Protein AF-A0A2N3R5U6-F1 (afdb_monomer)

Structure (mmCIF, N/CA/C/O backbone):
data_AF-A0A2N3R5U6-F1
#
_entry.id   AF-A0A2N3R5U6-F1
#
loop_
_atom_site.group_PDB
_atom_site.id
_atom_site.type_symbol
_atom_site.label_atom_id
_atom_site.label_alt_id
_atom_site.label_comp_id
_atom_site.label_asym_id
_atom_site.label_entity_id
_atom_site.label_seq_id
_atom_site.pdbx_PDB_ins_code
_atom_site.Cartn_x
_atom_site.Cartn_y
_atom_site.Cartn_z
_atom_site.occupancy
_atom_site.B_iso_or_equiv
_atom_site.auth_seq_id
_atom_site.auth_comp_id
_atom_site.auth_asym_id
_atom_site.auth_atom_id
_atom_site.pdbx_PDB_model_num
ATOM 1 N N . MET A 1 1 ? 10.487 9.638 -35.806 1.00 45.84 1 MET A N 1
ATOM 2 C CA . MET A 1 1 ? 10.764 11.090 -35.809 1.00 45.84 1 MET A CA 1
ATOM 3 C C . MET A 1 1 ? 10.437 11.601 -34.415 1.00 45.84 1 MET A C 1
ATOM 5 O O . MET A 1 1 ? 9.326 11.314 -33.985 1.00 45.84 1 MET A O 1
ATOM 9 N N . PRO A 1 2 ? 11.366 12.238 -33.681 1.00 47.47 2 PRO A N 1
ATOM 10 C CA . PRO A 1 2 ? 11.039 12.836 -32.391 1.00 47.47 2 PRO A CA 1
ATOM 11 C C . PRO A 1 2 ? 10.164 14.075 -32.609 1.00 47.47 2 PRO A C 1
ATOM 13 O O . PRO A 1 2 ? 10.369 14.837 -33.554 1.00 47.47 2 PRO A O 1
ATOM 16 N N . ILE A 1 3 ? 9.152 14.217 -31.762 1.00 50.47 3 ILE A N 1
ATOM 17 C CA . ILE A 1 3 ? 8.231 15.350 -31.749 1.00 50.47 3 ILE A CA 1
ATOM 18 C C . ILE A 1 3 ? 9.030 16.571 -31.259 1.00 50.47 3 ILE A C 1
ATOM 20 O O . ILE A 1 3 ? 9.769 16.457 -30.285 1.00 50.47 3 ILE A O 1
ATOM 24 N N . SER A 1 4 ? 8.950 17.705 -31.960 1.00 56.31 4 SER A N 1
ATOM 25 C CA . SER A 1 4 ? 9.674 18.930 -31.576 1.00 56.31 4 SER A CA 1
ATOM 26 C C . SER A 1 4 ? 9.141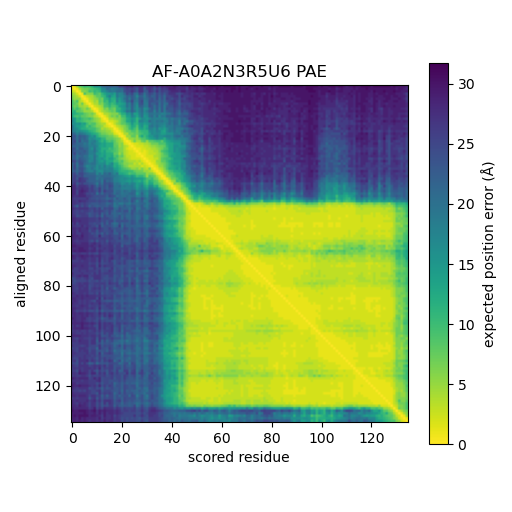 19.475 -30.242 1.00 56.31 4 SER A C 1
ATOM 28 O O . SER A 1 4 ? 7.935 19.400 -30.004 1.00 56.31 4 SER A O 1
ATOM 30 N N . GLU A 1 5 ? 9.993 20.062 -29.396 1.00 56.00 5 GLU A N 1
ATOM 31 C CA . GLU A 1 5 ? 9.620 20.611 -28.072 1.00 56.00 5 GLU A CA 1
ATOM 32 C C . GLU A 1 5 ? 8.434 21.595 -28.146 1.00 56.00 5 GLU A C 1
ATOM 34 O O . GLU A 1 5 ? 7.570 21.624 -27.271 1.00 56.00 5 GLU A O 1
ATOM 39 N N . GLU A 1 6 ? 8.310 22.328 -29.256 1.00 55.06 6 GLU A N 1
ATOM 40 C CA . GLU A 1 6 ? 7.209 23.267 -29.508 1.00 55.06 6 GLU A CA 1
ATOM 41 C C . GLU A 1 6 ? 5.837 22.582 -29.691 1.00 55.06 6 GLU A C 1
ATOM 43 O O . GLU A 1 6 ? 4.792 23.167 -29.404 1.00 55.06 6 GLU A O 1
ATOM 48 N N . GLN A 1 7 ? 5.817 21.328 -30.156 1.00 52.09 7 GLN A N 1
ATOM 49 C CA . GLN A 1 7 ? 4.598 20.517 -30.218 1.00 52.09 7 GLN A CA 1
ATOM 50 C C . GLN A 1 7 ? 4.264 19.887 -28.864 1.00 52.09 7 GLN A C 1
ATOM 52 O O . GLN A 1 7 ? 3.082 19.723 -28.574 1.00 52.09 7 GLN A O 1
ATOM 57 N N . SER A 1 8 ? 5.266 19.593 -28.028 1.00 50.88 8 SER A N 1
ATOM 58 C CA . SER A 1 8 ? 5.043 19.084 -26.668 1.00 50.88 8 SER A CA 1
ATOM 59 C C . SER A 1 8 ? 4.339 20.131 -25.802 1.00 50.88 8 SER A C 1
ATOM 61 O O . SER A 1 8 ? 3.302 19.844 -25.213 1.00 50.88 8 SER A O 1
ATOM 63 N N . ASN A 1 9 ? 4.800 21.385 -25.844 1.00 55.34 9 ASN A N 1
ATOM 64 C CA . ASN A 1 9 ? 4.211 22.490 -25.074 1.00 55.34 9 ASN A CA 1
ATOM 65 C C . ASN A 1 9 ? 2.766 22.835 -25.457 1.00 55.34 9 ASN A C 1
ATOM 67 O O . ASN A 1 9 ? 2.087 23.541 -24.721 1.00 55.34 9 ASN A O 1
ATOM 71 N N . ARG A 1 10 ? 2.273 22.361 -26.607 1.00 56.56 10 ARG A N 1
ATOM 72 C CA . ARG A 1 10 ? 0.886 22.595 -27.028 1.00 56.56 10 ARG A CA 1
ATOM 73 C C . ARG A 1 10 ? -0.112 21.644 -26.349 1.00 56.56 10 ARG A C 1
ATOM 75 O O . ARG A 1 10 ? -1.311 21.897 -26.419 1.00 56.56 10 ARG A O 1
ATOM 82 N N . TYR A 1 11 ? 0.382 20.570 -25.729 1.00 51.34 11 TYR A N 1
ATOM 83 C CA . TYR A 1 11 ? -0.413 19.551 -25.034 1.00 51.34 11 TYR A CA 1
ATOM 84 C C . TYR A 1 11 ? -0.019 19.368 -23.559 1.00 51.34 11 TYR A C 1
ATOM 86 O O . TYR A 1 11 ? -0.667 18.595 -22.857 1.00 51.34 11 TYR A O 1
ATOM 94 N N . THR A 1 12 ? 1.014 20.069 -23.084 1.00 49.00 12 THR A N 1
ATOM 95 C CA . THR A 1 12 ? 1.343 20.162 -21.659 1.00 49.00 12 THR A CA 1
ATOM 96 C C . THR A 1 12 ? 0.406 21.173 -21.004 1.00 49.00 12 THR A C 1
ATOM 98 O O . THR A 1 12 ? 0.410 22.345 -21.371 1.00 49.00 12 THR A O 1
ATOM 101 N N . PHE A 1 13 ? -0.416 20.715 -20.062 1.00 52.75 13 PHE A N 1
ATOM 102 C CA . PHE A 1 13 ? -1.262 21.581 -19.243 1.00 52.75 13 PHE A CA 1
ATOM 103 C C . PHE A 1 13 ? -0.585 21.789 -17.890 1.00 52.75 13 PHE A C 1
ATOM 105 O O . PHE A 1 13 ? -0.177 20.814 -17.258 1.00 52.75 13 PHE A O 1
ATOM 112 N N . GLU A 1 14 ? -0.475 23.040 -17.446 1.00 59.19 14 GLU A N 1
ATOM 113 C CA . GLU A 1 14 ? 0.009 23.349 -16.098 1.00 59.19 14 GLU A CA 1
ATOM 114 C C . GLU A 1 14 ? -1.067 22.984 -15.047 1.00 59.19 14 GLU A C 1
ATOM 116 O O . GLU A 1 14 ? -2.266 23.027 -15.358 1.00 59.19 14 GLU A O 1
ATOM 121 N N . PRO A 1 15 ? -0.694 22.609 -13.807 1.00 49.94 15 PRO A N 1
ATOM 122 C CA . PRO A 1 15 ? -1.635 22.113 -12.792 1.00 49.94 15 PRO A CA 1
ATOM 123 C C . PRO A 1 15 ? -2.780 23.080 -12.447 1.00 49.94 15 PRO A C 1
ATOM 125 O O . PRO A 1 15 ? -3.858 22.655 -12.041 1.00 49.94 15 PRO A O 1
ATOM 128 N N . ASP A 1 16 ? -2.563 24.380 -12.624 1.00 58.69 16 ASP A N 1
ATOM 129 C CA . ASP A 1 16 ? -3.517 25.469 -12.404 1.00 58.69 16 ASP A CA 1
ATOM 130 C C . ASP A 1 16 ? -4.416 25.762 -13.623 1.00 58.69 16 ASP A C 1
ATOM 132 O O . ASP A 1 16 ? -5.396 26.500 -13.508 1.00 58.69 16 ASP A O 1
ATOM 136 N N . GLN A 1 17 ? -4.125 25.162 -14.783 1.00 52.34 17 GLN A N 1
ATOM 137 C CA . GLN A 1 17 ? -4.930 25.272 -16.006 1.00 52.34 17 GLN A CA 1
ATOM 138 C C . GLN A 1 17 ? -5.997 24.183 -16.136 1.00 52.34 17 GLN A C 1
ATOM 140 O O . GLN A 1 17 ? -6.901 24.297 -16.970 1.00 52.34 17 GLN A O 1
ATOM 145 N N . LEU A 1 18 ? -5.918 23.134 -15.319 1.00 55.22 18 LEU A N 1
ATOM 146 C CA . LEU A 1 18 ? -6.916 22.077 -15.266 1.00 55.22 18 LEU A CA 1
ATOM 147 C C . LEU A 1 18 ? -7.992 22.460 -14.25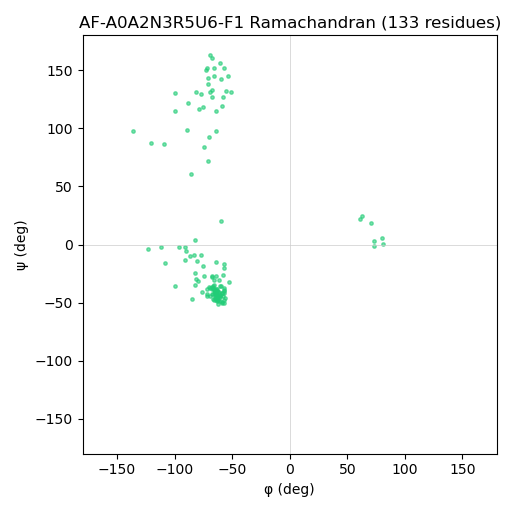1 1.00 55.22 18 LEU A C 1
ATOM 149 O O . LEU A 1 18 ? -7.836 22.266 -13.048 1.00 55.22 18 LEU A O 1
ATOM 153 N N . THR A 1 19 ? -9.114 23.002 -14.725 1.00 55.97 19 THR A N 1
ATOM 154 C CA . THR A 1 19 ? -10.295 23.130 -13.872 1.00 55.97 19 THR A CA 1
ATOM 155 C C . THR A 1 19 ? -10.941 21.750 -13.720 1.00 55.97 19 THR A C 1
ATOM 157 O O . THR A 1 19 ? -11.360 21.156 -14.719 1.00 55.97 19 THR A O 1
ATOM 160 N N . PRO A 1 20 ? -11.039 21.194 -12.498 1.00 52.22 20 PRO A N 1
ATOM 161 C CA . PRO A 1 20 ? -11.743 19.939 -12.300 1.00 52.22 20 PRO A CA 1
ATOM 162 C C . PRO A 1 20 ? -13.215 20.158 -12.646 1.00 52.22 20 PRO A C 1
ATOM 164 O O . PRO A 1 20 ? -13.915 20.931 -11.984 1.00 52.22 20 PRO A O 1
ATOM 167 N N . VAL A 1 21 ? -13.692 19.492 -13.699 1.00 51.91 21 VAL A N 1
ATOM 168 C CA . VAL A 1 21 ? -15.107 19.531 -14.075 1.00 51.91 21 VAL A CA 1
ATOM 169 C C . VAL A 1 21 ? -15.887 18.763 -13.012 1.00 51.91 21 VAL A C 1
ATOM 171 O O . VAL A 1 21 ? -16.040 17.549 -13.067 1.00 51.91 21 VAL A O 1
ATOM 174 N N . THR A 1 22 ? -16.359 19.494 -12.009 1.00 56.72 22 THR A N 1
ATOM 175 C CA . THR A 1 22 ? -17.114 18.976 -10.859 1.00 56.72 22 THR A CA 1
ATOM 176 C C . THR A 1 22 ? -18.622 18.958 -11.116 1.00 56.72 22 THR A C 1
ATOM 178 O O . THR A 1 22 ? -19.382 18.454 -10.293 1.00 56.72 22 THR A O 1
ATOM 181 N N . ASN A 1 23 ? -19.076 19.492 -12.258 1.00 58.47 23 ASN A N 1
ATOM 182 C CA . ASN A 1 23 ? -20.487 19.546 -12.621 1.00 58.47 23 ASN A CA 1
ATOM 183 C C . ASN A 1 23 ? -20.873 18.411 -13.599 1.00 58.47 23 ASN A C 1
ATOM 185 O O . ASN A 1 23 ? -20.437 18.418 -14.757 1.00 58.47 23 ASN A O 1
ATOM 189 N N . PRO A 1 24 ? -21.746 17.470 -13.194 1.00 58.81 24 PRO A N 1
ATOM 190 C CA . PRO A 1 24 ? -22.146 16.333 -14.025 1.00 58.81 24 PRO A CA 1
ATOM 191 C C . PRO A 1 24 ? -22.904 16.727 -15.307 1.00 58.81 24 PRO A C 1
ATOM 193 O O . PRO A 1 24 ? -22.833 16.014 -16.310 1.00 58.81 24 PRO A O 1
ATOM 196 N N . GLU A 1 25 ? -23.599 17.869 -15.334 1.00 62.81 25 GLU A N 1
ATOM 197 C CA . GLU A 1 25 ? -24.290 18.338 -16.547 1.00 62.81 25 GLU A CA 1
ATOM 198 C C . GLU A 1 25 ? -23.32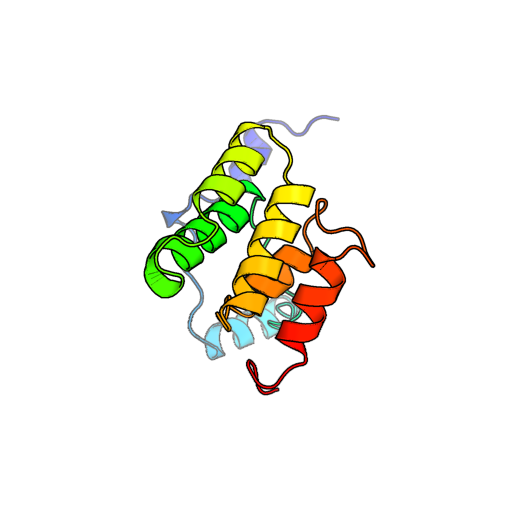9 18.888 -17.608 1.00 62.81 25 GLU A C 1
ATOM 200 O O . GLU A 1 25 ? -23.619 18.868 -18.809 1.00 62.81 25 GLU A O 1
ATOM 205 N N . GLU A 1 26 ? -22.178 19.399 -17.178 1.00 62.72 26 GLU A N 1
ATOM 206 C CA . GLU A 1 26 ? -21.144 19.917 -18.069 1.00 62.72 26 GLU A CA 1
ATOM 207 C C . GLU A 1 26 ? -20.375 18.768 -18.728 1.00 62.72 26 GLU A C 1
ATOM 209 O O . GLU A 1 26 ? -20.196 18.768 -19.948 1.00 62.72 26 GLU A O 1
ATOM 214 N N . LEU A 1 27 ? -20.075 17.712 -17.962 1.00 59.78 27 LEU A N 1
ATOM 215 C CA . LEU A 1 27 ? -19.539 16.452 -18.489 1.00 59.78 27 LEU A CA 1
ATOM 216 C C . LEU A 1 27 ? -20.461 15.833 -19.544 1.00 59.78 27 LEU A C 1
ATOM 218 O O . LEU A 1 27 ? -19.994 15.390 -20.594 1.00 59.78 27 LEU A O 1
ATOM 222 N N . LYS A 1 28 ? -21.779 15.852 -19.308 1.00 61.25 28 LYS A N 1
ATOM 223 C CA . LYS A 1 28 ? -22.760 15.318 -20.262 1.00 61.25 28 LYS A CA 1
ATOM 224 C C . LYS A 1 28 ? -22.787 16.106 -21.577 1.00 61.25 28 LYS A C 1
ATOM 226 O O . LYS A 1 28 ? -22.835 15.504 -22.646 1.00 61.25 28 LYS A O 1
ATOM 231 N N . ARG A 1 29 ? -22.683 17.438 -21.518 1.00 64.12 29 ARG A N 1
ATOM 232 C CA . ARG A 1 29 ? -22.598 18.290 -22.720 1.00 64.12 29 ARG A CA 1
ATOM 233 C C . ARG A 1 29 ? -21.297 18.095 -23.493 1.00 64.12 29 ARG A C 1
ATOM 235 O O . ARG A 1 29 ? -21.314 18.098 -24.722 1.00 64.12 29 ARG A O 1
ATOM 242 N N . ILE A 1 30 ? -20.175 17.910 -22.798 1.00 63.44 30 ILE A N 1
ATOM 243 C CA . ILE A 1 30 ? -18.890 17.597 -23.438 1.00 63.44 30 ILE A CA 1
ATOM 244 C C . ILE A 1 30 ? -18.974 16.230 -24.129 1.00 63.44 30 ILE A C 1
ATOM 246 O O . ILE A 1 30 ? -18.581 16.124 -25.288 1.00 63.44 30 ILE A O 1
ATOM 250 N N . HIS A 1 31 ? -19.569 15.230 -23.472 1.00 58.62 31 HIS A N 1
ATOM 251 C CA . HIS A 1 31 ? -19.809 13.898 -24.032 1.00 58.62 31 HIS A CA 1
ATOM 252 C C . HIS A 1 31 ? -20.644 13.933 -25.321 1.00 58.62 31 HIS A C 1
ATOM 254 O O . HIS A 1 31 ? -20.254 13.333 -26.321 1.00 58.62 31 HIS A O 1
ATOM 260 N N . GLU A 1 32 ? -21.758 14.670 -25.328 1.00 59.91 32 GLU A N 1
ATOM 261 C CA . GLU A 1 32 ? -22.598 14.840 -26.523 1.00 59.91 32 GLU A CA 1
ATOM 262 C C . GLU A 1 32 ? -21.844 15.525 -27.673 1.00 59.91 32 GLU A C 1
ATOM 264 O O . GLU A 1 32 ? -22.100 15.245 -28.843 1.00 59.91 32 GLU A O 1
ATOM 269 N N . LYS A 1 33 ? -20.887 16.403 -27.349 1.00 67.69 33 LYS A N 1
ATOM 270 C CA . LYS A 1 33 ? -20.115 17.170 -28.330 1.00 67.69 33 LYS A CA 1
ATOM 271 C C . LYS A 1 33 ? -18.933 16.398 -28.921 1.00 67.69 33 LYS A C 1
ATOM 273 O O . LYS A 1 33 ? -18.601 16.619 -30.083 1.00 67.69 33 LYS A O 1
ATOM 278 N N . THR A 1 34 ? -18.268 15.544 -28.144 1.00 63.53 34 THR A N 1
ATOM 279 C CA . THR A 1 34 ? -17.033 14.854 -28.564 1.00 63.53 34 THR A CA 1
ATOM 280 C C . THR A 1 34 ? -17.221 13.360 -28.823 1.00 63.53 34 THR A C 1
ATOM 282 O O . THR A 1 34 ? -16.360 12.749 -29.450 1.00 63.53 34 THR A O 1
ATOM 285 N N . GLY A 1 35 ? -18.323 12.758 -28.362 1.00 52.50 35 GLY A N 1
ATOM 286 C CA . GLY A 1 35 ? -18.600 11.322 -28.482 1.00 52.50 35 GLY A CA 1
ATOM 287 C C . GLY A 1 35 ? -17.758 10.435 -27.557 1.00 52.50 35 GLY A C 1
ATOM 288 O O . GLY A 1 35 ? -17.945 9.219 -27.532 1.00 52.50 35 GLY A O 1
ATOM 289 N N . VAL A 1 36 ? -16.852 11.020 -26.771 1.00 53.31 36 VAL A N 1
ATOM 290 C CA . VAL A 1 36 ? -15.994 10.303 -25.824 1.00 53.31 36 VAL A CA 1
ATOM 291 C C . VAL A 1 36 ? -16.738 10.190 -24.498 1.00 53.31 36 VAL A C 1
ATOM 293 O O . VAL A 1 36 ? -17.177 11.191 -23.930 1.00 53.31 36 VAL A O 1
ATOM 296 N N . ARG A 1 37 ? -16.953 8.965 -24.016 1.00 50.22 37 ARG A N 1
ATOM 297 C CA . ARG A 1 37 ? -17.500 8.732 -22.675 1.00 50.22 37 ARG A CA 1
ATOM 298 C C . ARG A 1 37 ? -16.340 8.841 -21.671 1.00 50.22 37 ARG A C 1
ATOM 300 O O . ARG A 1 37 ? -15.317 8.206 -21.925 1.00 50.22 37 ARG A O 1
ATOM 307 N N . PRO A 1 38 ? -16.460 9.605 -20.567 1.00 49.22 38 PRO A N 1
ATOM 308 C CA . PRO A 1 38 ? -15.516 9.459 -19.467 1.00 49.22 38 PRO A CA 1
ATOM 309 C C . PRO A 1 38 ? -15.522 7.990 -19.036 1.00 49.22 38 PRO A C 1
ATOM 311 O O . PRO A 1 38 ? -16.595 7.387 -18.931 1.00 49.22 38 PRO A O 1
ATOM 314 N N . LEU A 1 39 ? -14.336 7.395 -18.876 1.00 48.31 39 LEU A N 1
ATOM 315 C CA . LEU A 1 39 ? -14.218 6.056 -18.306 1.00 48.31 39 LEU A CA 1
ATOM 316 C C . LEU A 1 39 ? -15.011 6.056 -16.993 1.00 48.31 39 LEU A C 1
ATOM 318 O O . LEU A 1 39 ? -14.879 7.023 -16.231 1.00 48.31 39 LEU A O 1
ATOM 322 N N . PRO A 1 40 ? -15.881 5.057 -16.764 1.00 49.31 40 PRO A N 1
ATOM 323 C CA . PRO A 1 40 ? -16.637 5.002 -15.521 1.00 49.31 40 PRO A CA 1
ATOM 324 C C . PRO A 1 40 ? -15.631 4.983 -14.351 1.00 49.31 40 PRO A C 1
ATOM 326 O O . PRO A 1 40 ? -14.473 4.617 -14.553 1.00 49.31 40 PRO A O 1
ATOM 329 N N . ASP A 1 41 ? -15.998 5.482 -13.169 1.00 50.97 41 ASP A N 1
ATOM 330 C CA . ASP A 1 41 ? -15.043 5.723 -12.063 1.00 50.97 41 ASP A CA 1
ATOM 331 C C . ASP A 1 41 ? -14.256 4.460 -11.637 1.00 50.97 41 ASP A C 1
ATOM 333 O O . ASP A 1 41 ? -13.222 4.536 -10.979 1.00 50.97 41 ASP A O 1
ATOM 337 N N . ASP A 1 42 ? -14.732 3.277 -12.022 1.00 47.47 42 ASP A N 1
ATOM 338 C CA . ASP A 1 42 ? -14.081 1.970 -11.919 1.00 47.47 42 ASP A CA 1
ATOM 339 C C . ASP A 1 42 ? -12.965 1.702 -12.939 1.00 47.47 42 ASP A C 1
ATOM 341 O O . ASP A 1 42 ? -12.128 0.839 -12.692 1.00 47.47 42 ASP A O 1
ATOM 345 N N . ALA A 1 43 ? -12.913 2.447 -14.040 1.00 42.72 43 ALA A N 1
ATOM 346 C CA . ALA A 1 43 ? -11.926 2.317 -15.108 1.00 42.72 43 ALA A CA 1
ATOM 347 C C . ALA A 1 43 ? -10.957 3.511 -15.211 1.00 42.72 43 ALA A C 1
ATOM 349 O O . ALA A 1 43 ? -10.032 3.477 -16.024 1.00 42.72 43 ALA A O 1
ATOM 350 N N . GLN A 1 44 ? -11.117 4.553 -14.386 1.00 50.38 44 GLN A N 1
ATOM 351 C CA . GLN A 1 44 ? -10.036 5.511 -14.143 1.00 50.38 44 GLN A CA 1
ATOM 352 C C . GLN A 1 44 ? -9.002 4.849 -13.227 1.00 50.38 44 GLN A C 1
ATOM 354 O O . GLN A 1 44 ? -9.023 5.013 -12.010 1.00 50.38 44 GLN A O 1
ATOM 359 N N . ALA A 1 45 ? -8.097 4.071 -13.821 1.00 48.12 45 ALA A N 1
ATOM 360 C CA . ALA A 1 45 ? -6.831 3.755 -13.179 1.00 48.12 45 ALA A CA 1
ATOM 361 C C . ALA A 1 45 ? -6.072 5.079 -13.047 1.00 48.12 45 ALA A C 1
ATOM 363 O O . ALA A 1 45 ? -5.502 5.588 -14.014 1.00 48.12 45 ALA A O 1
ATOM 364 N N . TRP A 1 46 ? -6.149 5.698 -11.871 1.00 53.75 46 TRP A N 1
ATOM 365 C CA . TRP A 1 46 ? -5.267 6.805 -11.545 1.00 53.75 46 TRP A CA 1
ATOM 366 C C . TRP A 1 46 ? -3.843 6.258 -11.647 1.00 53.75 46 TRP A C 1
ATOM 368 O O . TRP A 1 46 ? -3.502 5.300 -10.956 1.00 53.75 46 TRP A O 1
ATOM 378 N N . ASN A 1 47 ? -3.032 6.824 -12.545 1.00 59.81 47 ASN A N 1
ATOM 379 C CA . ASN A 1 47 ? -1.597 6.549 -12.602 1.00 59.81 47 ASN A CA 1
ATOM 380 C C . ASN A 1 47 ? -0.947 7.204 -11.375 1.00 59.81 47 ASN A C 1
ATOM 382 O O . ASN A 1 47 ? -0.323 8.256 -11.489 1.00 59.81 47 ASN A O 1
ATOM 386 N N . ILE A 1 48 ? -1.183 6.632 -10.195 1.00 75.50 48 ILE A N 1
ATOM 387 C CA . ILE A 1 48 ? -0.524 7.029 -8.954 1.00 75.50 48 ILE A CA 1
ATOM 388 C C . ILE A 1 48 ? 0.879 6.424 -8.994 1.00 75.50 48 ILE A C 1
ATOM 390 O O . ILE A 1 48 ? 1.034 5.237 -9.294 1.00 75.50 48 ILE A O 1
ATOM 394 N N . ALA A 1 49 ? 1.904 7.241 -8.746 1.00 87.19 49 ALA A N 1
ATOM 395 C CA . ALA A 1 49 ? 3.265 6.737 -8.656 1.00 87.19 49 ALA A CA 1
ATOM 396 C C . ALA A 1 49 ? 3.403 5.809 -7.440 1.00 87.19 49 ALA A C 1
ATOM 398 O O . ALA A 1 49 ? 2.699 5.956 -6.441 1.00 87.19 49 ALA A O 1
ATOM 399 N N . ILE A 1 50 ? 4.324 4.848 -7.510 1.00 89.31 50 ILE A N 1
ATOM 400 C CA . ILE A 1 50 ? 4.538 3.897 -6.413 1.00 89.31 50 ILE A CA 1
ATOM 401 C C . ILE A 1 50 ? 4.955 4.589 -5.114 1.00 89.31 50 ILE A C 1
ATOM 403 O O . ILE A 1 50 ? 4.497 4.195 -4.045 1.00 89.31 50 ILE A O 1
ATOM 407 N N . ASP A 1 51 ? 5.741 5.659 -5.218 1.00 89.00 51 ASP A N 1
ATOM 408 C CA . ASP A 1 51 ? 6.165 6.452 -4.066 1.00 89.00 51 ASP A CA 1
ATOM 409 C C . ASP A 1 51 ? 4.959 7.108 -3.374 1.00 89.00 51 ASP A C 1
ATOM 411 O O . ASP A 1 51 ? 4.827 7.019 -2.156 1.00 89.00 51 ASP A O 1
ATOM 415 N N . ASP A 1 52 ? 4.020 7.669 -4.146 1.00 90.31 52 ASP A N 1
ATOM 416 C CA . ASP A 1 52 ? 2.795 8.279 -3.612 1.00 90.31 52 ASP A CA 1
ATOM 417 C C . ASP A 1 52 ? 1.868 7.231 -2.966 1.00 90.31 52 ASP A C 1
ATOM 419 O O . ASP A 1 52 ? 1.239 7.494 -1.936 1.00 90.31 52 ASP A O 1
ATOM 423 N N . LEU A 1 53 ? 1.783 6.026 -3.550 1.00 90.69 53 LEU A N 1
ATOM 424 C CA . LEU A 1 53 ? 1.025 4.908 -2.975 1.00 90.69 53 LEU A CA 1
ATOM 425 C C . LEU A 1 53 ? 1.601 4.499 -1.619 1.00 90.69 53 LEU A C 1
ATOM 427 O O . LEU A 1 53 ? 0.867 4.398 -0.635 1.00 90.69 53 LEU A O 1
ATOM 431 N N . LEU A 1 54 ? 2.912 4.274 -1.554 1.00 92.44 54 LEU A N 1
ATOM 432 C CA . LEU A 1 54 ? 3.580 3.858 -0.324 1.00 92.44 54 LEU A CA 1
ATOM 433 C C . LEU A 1 54 ? 3.552 4.968 0.732 1.00 92.44 54 LEU A C 1
ATOM 435 O O . LEU A 1 54 ? 3.323 4.675 1.904 1.00 92.44 54 LEU A O 1
ATOM 439 N N . GLU A 1 55 ? 3.674 6.239 0.337 1.00 92.75 55 GLU A N 1
ATOM 440 C CA . GLU A 1 55 ? 3.518 7.376 1.248 1.00 92.75 55 GLU A CA 1
ATOM 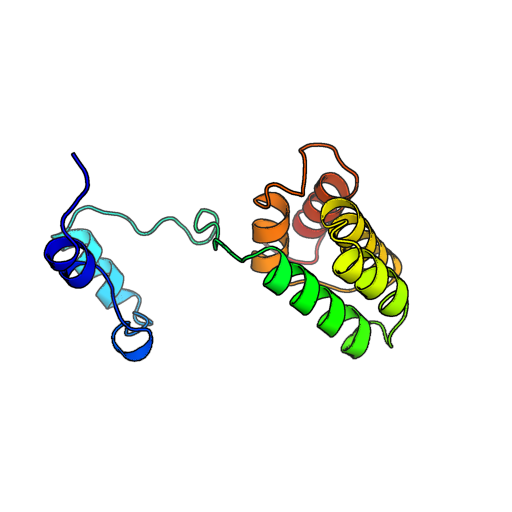441 C C . GLU A 1 55 ? 2.103 7.435 1.842 1.00 92.75 55 GLU A C 1
ATOM 443 O O . GLU A 1 55 ? 1.938 7.695 3.039 1.00 92.75 55 GLU A O 1
ATOM 448 N N . T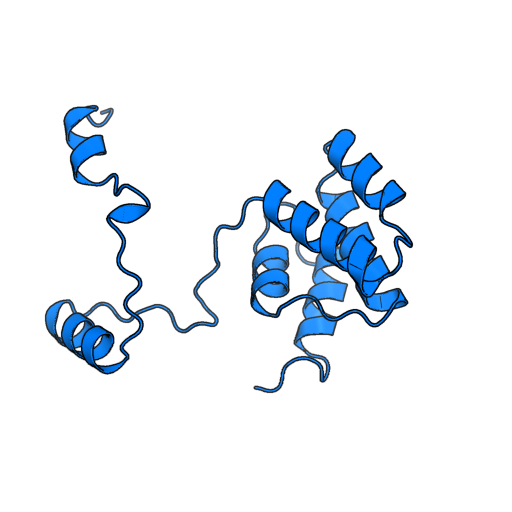YR A 1 56 ? 1.068 7.165 1.039 1.00 93.81 56 TYR A N 1
ATOM 449 C CA . TYR A 1 56 ? -0.302 7.072 1.541 1.00 93.81 56 TYR A CA 1
ATOM 450 C C . TYR A 1 56 ? -0.429 5.982 2.610 1.00 93.81 56 TYR A C 1
ATOM 452 O O . TYR A 1 56 ? -0.935 6.249 3.704 1.00 93.81 56 TYR A O 1
ATOM 460 N N . TYR A 1 57 ? 0.057 4.771 2.326 1.00 93.62 57 TYR A N 1
ATOM 461 C CA . TYR A 1 57 ? -0.000 3.668 3.285 1.00 93.62 57 TYR A CA 1
ATOM 462 C C . TYR A 1 57 ? 0.807 3.965 4.547 1.00 93.62 57 TYR A C 1
ATOM 464 O O . TYR A 1 57 ? 0.332 3.702 5.649 1.00 93.62 57 TYR A O 1
ATOM 472 N N . LEU A 1 58 ? 1.978 4.585 4.415 1.00 92.69 58 LEU A N 1
ATOM 473 C CA . LEU A 1 58 ? 2.795 4.990 5.552 1.00 92.69 58 LEU A CA 1
ATOM 474 C C . LEU A 1 58 ? 2.055 5.990 6.447 1.00 92.69 58 LEU A C 1
ATOM 476 O O . LEU A 1 58 ? 2.030 5.829 7.670 1.00 92.69 58 LEU A O 1
ATOM 480 N N . LYS A 1 59 ? 1.397 6.995 5.857 1.00 92.25 59 LYS A N 1
ATOM 481 C CA . LYS A 1 59 ? 0.558 7.946 6.603 1.00 92.25 59 LYS A CA 1
ATOM 482 C C . LYS A 1 59 ? -0.604 7.240 7.290 1.00 92.25 59 LYS A C 1
ATOM 484 O O . LYS A 1 59 ? -0.853 7.513 8.462 1.00 92.25 59 LYS A O 1
ATOM 489 N N . LEU A 1 60 ? -1.277 6.323 6.599 1.00 92.00 60 LEU A N 1
ATOM 490 C CA . LEU A 1 60 ? -2.382 5.548 7.160 1.00 92.00 60 LEU A CA 1
ATOM 491 C C . LEU A 1 60 ? -1.923 4.719 8.371 1.00 92.00 60 LEU A C 1
ATOM 493 O O . LEU A 1 60 ? -2.530 4.794 9.438 1.00 92.00 60 LEU A O 1
ATOM 497 N N . LEU A 1 61 ? -0.810 3.996 8.246 1.00 90.50 61 LEU A N 1
ATOM 498 C CA . LEU A 1 61 ? -0.231 3.207 9.336 1.00 90.50 61 LEU A CA 1
ATOM 499 C C . LEU A 1 61 ? 0.235 4.082 10.502 1.00 90.50 61 LEU A C 1
ATOM 501 O O . LEU A 1 61 ? 0.043 3.723 11.659 1.00 90.50 61 LEU A O 1
ATOM 505 N N . THR A 1 62 ? 0.802 5.255 10.224 1.00 89.56 62 THR A N 1
ATOM 506 C CA . THR A 1 62 ? 1.285 6.165 11.271 1.00 89.56 62 THR A CA 1
ATOM 507 C C . THR A 1 62 ? 0.133 6.820 12.033 1.00 89.56 62 THR A C 1
ATOM 509 O O . THR A 1 62 ? 0.167 6.907 13.260 1.00 89.56 62 THR A O 1
ATOM 512 N N . VAL A 1 63 ? -0.891 7.292 11.317 1.00 89.38 63 VAL A N 1
ATOM 513 C CA . VAL A 1 63 ? -1.991 8.075 11.896 1.00 89.38 63 VAL A CA 1
ATOM 514 C C . VAL A 1 63 ? -3.077 7.176 12.479 1.00 89.38 63 VAL A C 1
ATOM 516 O O . VAL A 1 63 ? -3.520 7.412 13.601 1.00 89.38 63 VAL A O 1
ATOM 519 N N . GLU A 1 64 ? -3.503 6.151 11.741 1.00 87.25 64 GLU A N 1
ATOM 520 C CA . GLU A 1 64 ? -4.610 5.270 12.135 1.00 87.25 64 GLU A CA 1
ATOM 521 C C . GLU A 1 64 ? -4.117 3.947 12.735 1.00 87.25 64 GLU A C 1
ATOM 523 O O . GLU A 1 64 ? -4.709 3.453 13.693 1.00 87.25 64 GLU A O 1
ATOM 528 N N . GLY A 1 65 ? -3.003 3.404 12.232 1.00 81.75 65 GLY A N 1
ATOM 529 C CA . GLY A 1 65 ? -2.359 2.187 12.756 1.00 81.75 65 GLY A CA 1
ATOM 530 C C . GLY A 1 65 ? -1.441 2.410 13.968 1.00 81.75 65 GLY A C 1
ATOM 531 O O . GLY A 1 65 ? -0.767 1.491 14.429 1.00 81.75 65 GLY A O 1
ATOM 532 N N . GLY A 1 66 ? -1.357 3.639 14.486 1.00 84.56 66 GLY A N 1
ATOM 533 C CA . GLY A 1 66 ? -0.514 3.966 15.641 1.00 84.56 66 GLY A CA 1
ATOM 534 C C . GLY A 1 66 ? 0.987 3.726 15.428 1.00 84.56 66 GLY A C 1
ATOM 535 O O . GLY A 1 66 ? 1.709 3.540 16.406 1.00 84.56 66 GLY A O 1
ATOM 536 N N . GLY A 1 67 ? 1.450 3.699 14.174 1.00 82.75 67 GLY A N 1
ATOM 537 C CA . GLY A 1 67 ? 2.850 3.472 13.804 1.00 82.75 67 GLY A CA 1
ATOM 538 C C . GLY A 1 67 ? 3.284 2.006 13.808 1.00 82.75 67 GLY A C 1
ATOM 539 O O . GLY A 1 67 ? 4.456 1.710 13.603 1.00 82.75 67 GLY A O 1
ATOM 540 N N . LYS A 1 68 ? 2.374 1.050 14.026 1.00 83.12 68 LYS A N 1
ATOM 541 C CA . LYS A 1 68 ? 2.724 -0.367 13.884 1.00 83.12 68 LYS A CA 1
ATOM 542 C C . LYS A 1 68 ? 3.015 -0.651 12.404 1.00 83.12 68 LYS A C 1
ATOM 544 O O . LYS A 1 68 ? 2.163 -0.360 11.563 1.00 83.12 68 LYS A O 1
ATOM 549 N N . TRP A 1 69 ? 4.176 -1.240 12.111 1.00 89.06 69 TRP A N 1
ATOM 550 C CA . TRP A 1 69 ? 4.664 -1.556 10.758 1.00 89.06 69 TRP A CA 1
ATOM 551 C C . TRP A 1 69 ? 5.143 -0.363 9.911 1.00 89.06 69 TRP A C 1
ATOM 553 O O . TRP A 1 69 ? 5.489 -0.554 8.745 1.00 89.06 69 TRP A O 1
ATOM 563 N N . SER A 1 70 ? 5.157 0.866 10.448 1.00 88.62 70 SER A N 1
ATOM 564 C CA . SER A 1 70 ? 5.613 2.035 9.679 1.00 88.62 70 SER A CA 1
ATOM 565 C C . SER A 1 70 ? 7.113 2.006 9.408 1.00 88.62 70 SER A C 1
ATOM 567 O O . SER A 1 70 ? 7.530 2.396 8.322 1.00 88.62 70 SER A O 1
ATOM 569 N N . ASP A 1 71 ? 7.905 1.532 10.373 1.00 91.50 71 ASP A N 1
ATOM 570 C CA . ASP A 1 71 ? 9.363 1.454 10.247 1.00 91.50 71 ASP A CA 1
ATOM 571 C C . ASP A 1 71 ? 9.746 0.383 9.218 1.00 91.50 71 ASP A C 1
ATOM 573 O O . ASP A 1 71 ? 10.531 0.646 8.315 1.00 91.50 71 ASP A O 1
ATOM 577 N N . GLU A 1 72 ? 9.104 -0.787 9.271 1.00 93.06 72 GLU A N 1
ATOM 578 C CA . GLU A 1 72 ? 9.309 -1.865 8.302 1.00 93.06 72 GLU A CA 1
ATOM 579 C C . GLU A 1 72 ? 8.896 -1.460 6.879 1.00 93.06 72 GLU A C 1
ATOM 581 O O . GLU A 1 72 ? 9.560 -1.827 5.908 1.00 93.06 72 GLU A O 1
ATOM 586 N N . LEU A 1 73 ? 7.808 -0.693 6.740 1.00 91.56 73 LEU A N 1
ATOM 587 C CA . LEU A 1 73 ? 7.403 -0.144 5.447 1.00 91.56 73 LEU A CA 1
ATOM 588 C C . LEU A 1 73 ? 8.422 0.881 4.934 1.00 91.56 73 LEU A C 1
ATOM 590 O O . LEU A 1 73 ? 8.758 0.863 3.751 1.00 91.56 73 LEU A O 1
ATOM 594 N N . LEU A 1 74 ? 8.917 1.761 5.807 1.00 91.56 74 LEU A N 1
ATOM 595 C CA . LEU A 1 74 ? 9.906 2.774 5.447 1.00 91.56 74 LEU A CA 1
ATOM 596 C C . LEU A 1 74 ? 11.234 2.138 5.017 1.00 91.56 74 LEU A C 1
ATOM 598 O O . LEU A 1 74 ? 11.778 2.529 3.987 1.00 91.56 74 LEU A O 1
ATOM 602 N N . ASP A 1 75 ? 11.699 1.113 5.733 1.00 93.25 75 ASP A N 1
ATOM 603 C CA . ASP A 1 75 ? 12.905 0.357 5.383 1.00 93.25 75 ASP A CA 1
ATOM 604 C C . ASP A 1 75 ? 12.792 -0.271 3.982 1.00 93.25 75 ASP A C 1
ATOM 606 O O . ASP A 1 75 ? 13.735 -0.209 3.188 1.00 93.25 75 ASP A O 1
ATOM 610 N N . ALA A 1 76 ? 11.627 -0.836 3.638 1.00 91.44 76 ALA A N 1
ATOM 611 C CA . ALA A 1 76 ? 11.381 -1.392 2.306 1.00 91.44 76 ALA A CA 1
ATOM 612 C C . ALA A 1 76 ? 11.382 -0.307 1.212 1.00 91.44 76 ALA A C 1
ATOM 614 O O . ALA A 1 76 ? 11.927 -0.526 0.126 1.00 91.44 76 ALA A O 1
ATOM 615 N N . CYS A 1 77 ? 10.811 0.870 1.493 1.00 88.75 77 CYS A N 1
ATOM 616 C CA . CYS A 1 77 ? 10.850 2.020 0.586 1.00 88.75 77 CYS A CA 1
ATOM 617 C C . CYS A 1 77 ? 12.286 2.506 0.346 1.00 88.75 77 CYS A C 1
ATOM 619 O O . CYS A 1 77 ? 12.687 2.676 -0.806 1.00 88.75 77 CYS A O 1
ATOM 621 N N . ASP A 1 78 ? 13.075 2.671 1.410 1.00 90.69 78 ASP A N 1
ATOM 622 C CA . ASP A 1 78 ? 14.466 3.137 1.338 1.00 90.69 78 ASP A CA 1
ATOM 623 C C . ASP A 1 78 ? 15.381 2.128 0.622 1.00 90.69 78 ASP A C 1
ATOM 625 O O . ASP A 1 78 ? 16.334 2.515 -0.063 1.00 90.69 78 ASP A O 1
ATOM 629 N N . ALA A 1 79 ? 15.074 0.831 0.723 1.00 91.12 79 ALA A N 1
ATOM 630 C CA . ALA A 1 79 ? 15.752 -0.232 -0.017 1.00 91.12 79 ALA A CA 1
ATOM 631 C C . ALA A 1 79 ? 15.317 -0.336 -1.496 1.00 91.12 79 ALA A C 1
ATOM 633 O O . ALA A 1 79 ? 15.941 -1.069 -2.268 1.00 91.12 79 ALA A O 1
ATOM 634 N N . GLY A 1 80 ? 14.266 0.383 -1.912 1.00 89.50 80 GLY A N 1
ATOM 635 C CA . GLY A 1 80 ? 13.672 0.274 -3.248 1.00 89.50 80 GLY A CA 1
ATOM 636 C C . GLY A 1 80 ? 12.921 -1.044 -3.481 1.00 89.50 80 GLY A C 1
ATOM 637 O O . GLY A 1 80 ? 12.669 -1.430 -4.625 1.00 89.50 80 GLY A O 1
ATOM 638 N N . GLU A 1 81 ? 12.561 -1.755 -2.412 1.00 92.75 81 GLU A N 1
ATOM 639 C CA . GLU A 1 81 ? 11.848 -3.032 -2.452 1.00 92.75 81 GLU A CA 1
ATOM 640 C C . GLU A 1 81 ? 10.331 -2.807 -2.523 1.00 92.75 81 GLU A C 1
ATOM 642 O O . GLU A 1 81 ? 9.562 -3.231 -1.663 1.00 92.75 81 GLU A O 1
ATOM 647 N N . TYR A 1 82 ? 9.870 -2.132 -3.576 1.00 91.75 82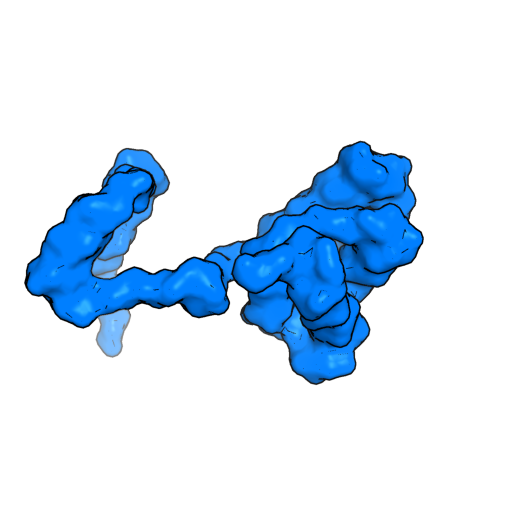 TYR A N 1
ATOM 648 C CA . TYR A 1 82 ? 8.488 -1.653 -3.674 1.00 91.75 82 TYR A CA 1
ATOM 649 C C . TYR A 1 82 ? 7.419 -2.755 -3.615 1.00 91.75 82 TYR A C 1
ATOM 651 O O . TYR A 1 82 ? 6.364 -2.555 -3.017 1.00 91.75 82 TYR A O 1
ATOM 659 N N . THR A 1 83 ? 7.683 -3.935 -4.186 1.00 93.06 83 THR A N 1
ATOM 660 C CA . THR A 1 83 ? 6.773 -5.087 -4.072 1.00 93.06 83 THR A CA 1
ATOM 661 C C . THR A 1 83 ? 6.652 -5.555 -2.622 1.00 93.06 83 THR A C 1
ATOM 663 O O . THR A 1 83 ? 5.544 -5.799 -2.151 1.00 93.06 83 THR A O 1
ATOM 666 N N . ALA A 1 84 ? 7.769 -5.626 -1.889 1.00 92.69 84 ALA A N 1
ATOM 667 C CA . ALA A 1 84 ? 7.749 -5.952 -0.466 1.00 92.69 84 ALA A CA 1
ATOM 668 C C . ALA A 1 84 ? 7.027 -4.859 0.334 1.00 92.69 84 ALA A C 1
ATOM 670 O O . ALA A 1 84 ? 6.194 -5.178 1.177 1.00 92.69 84 ALA A O 1
ATOM 671 N N . GLY A 1 85 ? 7.261 -3.585 0.006 1.00 95.00 85 GLY A N 1
ATOM 672 C CA . GLY A 1 85 ? 6.556 -2.448 0.597 1.00 95.00 85 GLY A CA 1
ATOM 673 C C . GLY A 1 85 ? 5.035 -2.547 0.444 1.00 95.00 85 GLY A C 1
ATOM 674 O O . GLY A 1 85 ? 4.311 -2.391 1.424 1.00 95.00 85 GLY A O 1
ATOM 675 N N . LEU A 1 86 ? 4.528 -2.891 -0.746 1.00 95.44 86 LEU A N 1
ATOM 676 C CA . LEU A 1 86 ? 3.088 -3.091 -0.960 1.00 95.44 86 LEU A CA 1
ATOM 677 C C . LEU A 1 86 ? 2.529 -4.266 -0.146 1.00 95.44 86 LEU A C 1
ATOM 679 O O . LEU A 1 86 ? 1.440 -4.151 0.419 1.00 95.44 86 LEU A O 1
ATOM 683 N N . ILE A 1 87 ? 3.269 -5.376 -0.057 1.00 95.25 87 ILE A N 1
ATOM 684 C CA . ILE A 1 87 ? 2.872 -6.536 0.754 1.00 95.25 87 ILE A CA 1
ATOM 685 C C . ILE A 1 87 ? 2.800 -6.147 2.234 1.00 95.25 87 ILE A C 1
ATOM 687 O O . ILE A 1 87 ? 1.787 -6.411 2.879 1.00 95.25 87 ILE A O 1
ATOM 691 N N . ILE A 1 88 ? 3.831 -5.476 2.758 1.00 94.62 88 ILE A N 1
ATOM 692 C CA . ILE A 1 88 ? 3.883 -5.001 4.147 1.00 94.62 88 ILE A CA 1
ATOM 693 C C . ILE A 1 88 ? 2.717 -4.053 4.421 1.00 94.62 88 ILE A C 1
ATOM 695 O O . ILE A 1 88 ? 1.984 -4.248 5.388 1.00 94.62 88 ILE A O 1
ATOM 699 N N . ALA A 1 89 ? 2.506 -3.061 3.554 1.00 95.38 89 ALA A N 1
ATOM 700 C CA . ALA A 1 89 ? 1.444 -2.077 3.701 1.00 95.38 89 ALA A CA 1
ATOM 701 C C . ALA A 1 89 ? 0.056 -2.727 3.779 1.00 95.38 89 ALA A C 1
ATOM 703 O O . ALA A 1 89 ? -0.717 -2.436 4.694 1.00 95.38 89 ALA A O 1
ATOM 704 N N . LEU A 1 90 ? -0.263 -3.622 2.842 1.00 95.69 90 LEU A N 1
ATOM 705 C CA . LEU A 1 90 ? -1.573 -4.266 2.780 1.00 95.69 90 LEU A CA 1
ATOM 706 C C . LEU A 1 90 ? -1.779 -5.280 3.904 1.00 95.69 90 LEU A C 1
ATOM 708 O O . LEU A 1 90 ? -2.837 -5.265 4.532 1.00 95.69 90 LEU A O 1
ATOM 712 N N . ALA A 1 91 ? -0.771 -6.095 4.217 1.00 94.69 91 ALA A N 1
ATOM 713 C CA . ALA A 1 91 ? -0.830 -7.020 5.345 1.00 94.69 91 ALA A CA 1
ATOM 714 C C . ALA A 1 91 ? -1.008 -6.271 6.673 1.00 94.69 91 ALA A C 1
ATOM 716 O O . ALA A 1 91 ? -1.817 -6.670 7.508 1.00 94.69 91 ALA A O 1
ATOM 717 N N . ALA A 1 92 ? -0.313 -5.145 6.855 1.00 94.31 92 ALA A N 1
ATOM 718 C CA . ALA A 1 92 ? -0.465 -4.304 8.034 1.00 94.31 92 ALA A CA 1
ATOM 719 C C . ALA A 1 92 ? -1.851 -3.649 8.106 1.00 94.31 92 ALA A C 1
ATOM 721 O O . ALA A 1 92 ? -2.390 -3.502 9.203 1.00 94.31 92 ALA A O 1
ATOM 722 N N . CYS A 1 93 ? -2.441 -3.272 6.968 1.00 93.25 93 CYS A N 1
ATOM 723 C CA . CYS A 1 93 ? -3.813 -2.774 6.934 1.00 93.25 93 CYS A CA 1
ATOM 724 C C . CYS A 1 93 ? -4.825 -3.871 7.291 1.00 93.25 93 CYS A C 1
ATOM 726 O O . CYS A 1 93 ? -5.737 -3.612 8.073 1.00 93.25 93 CYS A O 1
ATOM 728 N N . GLU A 1 94 ? -4.655 -5.088 6.771 1.00 93.00 94 GLU A N 1
ATOM 729 C CA . GLU A 1 94 ? -5.526 -6.228 7.076 1.00 93.00 94 GLU A CA 1
ATOM 730 C C . GLU A 1 94 ? -5.427 -6.652 8.552 1.00 93.00 94 GLU A C 1
ATOM 732 O O . GLU A 1 94 ? -6.455 -6.750 9.223 1.00 93.00 94 GLU A O 1
ATOM 737 N N . ASP A 1 95 ? -4.209 -6.807 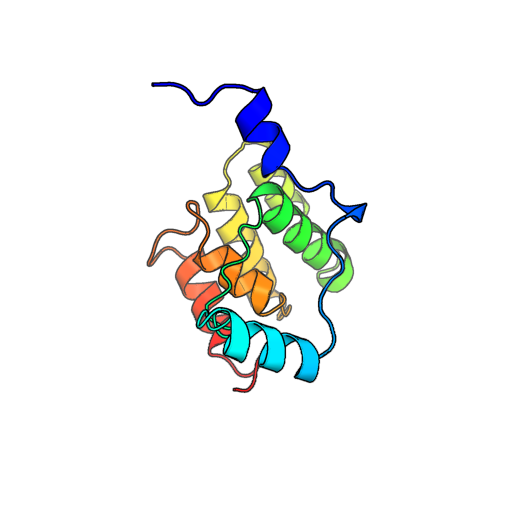9.088 1.00 91.94 95 ASP A N 1
ATOM 738 C CA . ASP A 1 95 ? -3.945 -7.153 10.499 1.00 91.94 95 ASP A CA 1
ATOM 739 C C . ASP A 1 95 ? -4.583 -6.149 11.469 1.00 91.94 95 ASP A C 1
ATOM 741 O O . ASP A 1 95 ? -5.096 -6.516 12.527 1.00 91.94 95 ASP A O 1
ATOM 745 N N . GLN A 1 96 ? -4.578 -4.869 11.097 1.00 90.12 96 GLN A N 1
ATOM 746 C CA . GLN A 1 96 ? -5.076 -3.782 11.937 1.00 90.12 96 GLN A CA 1
ATOM 747 C C . GLN A 1 96 ? -6.528 -3.389 11.631 1.00 90.12 96 GLN A C 1
ATOM 749 O O . GLN A 1 96 ? -7.079 -2.514 12.299 1.00 90.12 96 GLN A O 1
ATOM 754 N N . GLY A 1 97 ? -7.168 -4.019 10.640 1.00 90.06 97 GLY A N 1
ATOM 755 C CA . GLY A 1 97 ? -8.520 -3.670 10.199 1.00 90.06 97 GLY A CA 1
ATOM 756 C C . GLY A 1 97 ? -8.645 -2.245 9.641 1.00 90.06 97 GLY A C 1
ATOM 757 O O . GLY A 1 97 ? -9.738 -1.668 9.679 1.00 90.06 97 GLY A O 1
ATOM 758 N N . LEU A 1 98 ? -7.543 -1.672 9.150 1.00 89.81 98 LEU A N 1
ATOM 759 C CA . LEU A 1 98 ? -7.519 -0.362 8.501 1.00 89.81 98 LEU A CA 1
ATOM 760 C C . LEU A 1 98 ? -8.177 -0.452 7.126 1.00 89.81 98 LEU A C 1
ATOM 762 O O . LEU A 1 98 ? -8.175 -1.499 6.477 1.00 89.81 98 LEU A O 1
ATOM 766 N N . LYS A 1 99 ? -8.747 0.664 6.671 1.00 89.69 99 LYS A N 1
ATOM 767 C CA . LYS A 1 99 ? -9.496 0.728 5.412 1.00 89.69 99 LYS A CA 1
ATOM 768 C C . LYS A 1 99 ? -8.855 1.742 4.465 1.00 89.69 99 LYS A C 1
ATOM 770 O O . LYS A 1 99 ? -9.260 2.903 4.477 1.00 89.69 99 LYS A O 1
ATOM 775 N N . PRO A 1 100 ? -7.865 1.317 3.659 1.00 89.56 100 PRO A N 1
ATOM 776 C CA . PRO A 1 100 ? -7.324 2.140 2.588 1.00 89.56 100 PRO A CA 1
ATOM 777 C C . PRO A 1 100 ? -8.426 2.499 1.599 1.00 89.56 100 PRO A C 1
ATOM 779 O O . PRO A 1 100 ? -9.265 1.650 1.298 1.00 89.56 100 PRO A O 1
ATOM 782 N N . ASP A 1 101 ? -8.390 3.722 1.070 1.00 88.69 101 ASP A N 1
ATOM 783 C CA . ASP A 1 101 ? -9.387 4.200 0.113 1.00 88.69 101 ASP A CA 1
ATOM 784 C C . ASP A 1 101 ? -9.555 3.253 -1.093 1.00 88.69 101 ASP A C 1
ATOM 786 O O . ASP A 1 101 ? -8.596 2.655 -1.589 1.00 88.69 101 ASP A O 1
ATOM 790 N N . ARG A 1 102 ? -10.786 3.138 -1.611 1.00 85.44 102 ARG A N 1
ATOM 791 C CA . ARG A 1 102 ? -11.111 2.247 -2.735 1.00 85.44 102 ARG A CA 1
ATOM 792 C C . ARG A 1 102 ? -10.273 2.545 -3.976 1.00 85.44 102 ARG A C 1
ATOM 794 O O . ARG A 1 102 ? -9.892 1.622 -4.694 1.00 85.44 102 ARG A O 1
ATOM 801 N N . GLN A 1 103 ? -10.032 3.822 -4.265 1.00 85.38 103 GLN A N 1
ATOM 802 C CA . GLN A 1 103 ? -9.222 4.244 -5.404 1.00 85.38 103 GLN A CA 1
ATOM 803 C C . GLN A 1 103 ? -7.751 3.901 -5.178 1.00 85.38 103 GLN A C 1
ATOM 805 O O . GLN A 1 103 ? -7.097 3.460 -6.118 1.00 85.38 103 GLN A O 1
ATOM 810 N N . ILE A 1 104 ? -7.265 4.006 -3.938 1.00 89.75 104 ILE A N 1
ATOM 811 C CA . ILE A 1 104 ? -5.912 3.580 -3.572 1.00 89.75 104 ILE A CA 1
ATOM 812 C C . ILE A 1 104 ? -5.757 2.072 -3.759 1.00 89.75 104 ILE A C 1
ATOM 814 O O . ILE A 1 104 ? -4.826 1.648 -4.428 1.00 89.75 104 ILE A O 1
ATOM 818 N N . LEU A 1 105 ? -6.699 1.255 -3.278 1.00 90.38 105 LEU A N 1
ATOM 819 C CA . LEU A 1 105 ? -6.662 -0.198 -3.493 1.00 90.38 105 LEU A CA 1
ATOM 820 C C . LEU A 1 105 ? -6.657 -0.561 -4.985 1.00 90.38 105 LEU A C 1
ATOM 822 O O . LEU A 1 105 ? -5.902 -1.432 -5.410 1.00 90.38 105 LEU A O 1
ATOM 826 N N . ARG A 1 106 ? -7.457 0.129 -5.806 1.00 88.38 106 ARG A N 1
ATOM 827 C CA . ARG A 1 106 ? -7.452 -0.065 -7.266 1.00 88.38 106 ARG A CA 1
ATOM 828 C C . ARG A 1 106 ? -6.131 0.350 -7.908 1.00 88.38 106 ARG A C 1
ATOM 830 O O . ARG A 1 106 ? -5.65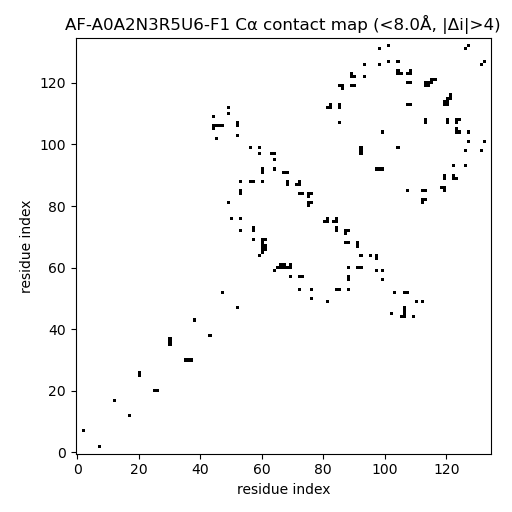0 -0.357 -8.786 1.00 88.38 106 ARG A O 1
ATOM 837 N N . ALA A 1 107 ? -5.550 1.467 -7.482 1.00 88.25 107 ALA A N 1
ATOM 838 C CA . ALA A 1 107 ? -4.252 1.919 -7.967 1.00 88.25 107 ALA A CA 1
ATOM 839 C C . ALA A 1 107 ? -3.130 0.954 -7.554 1.00 88.25 107 ALA A C 1
ATOM 841 O O . ALA A 1 107 ? -2.271 0.637 -8.371 1.00 88.25 107 ALA A O 1
ATOM 842 N N . THR A 1 108 ? -3.195 0.394 -6.345 1.00 91.12 108 THR A N 1
ATOM 843 C CA . THR A 1 108 ? -2.294 -0.668 -5.888 1.00 91.12 108 THR A CA 1
ATOM 844 C C . THR A 1 108 ? -2.402 -1.912 -6.763 1.00 91.12 108 THR A C 1
ATOM 846 O O . THR A 1 108 ? -1.380 -2.439 -7.176 1.00 91.12 108 THR A O 1
ATOM 849 N N . LEU A 1 109 ? -3.610 -2.350 -7.130 1.00 91.19 109 LEU A N 1
ATOM 850 C CA . LEU A 1 109 ? -3.802 -3.478 -8.056 1.00 91.19 109 LEU A CA 1
ATOM 851 C C . LEU A 1 109 ? -3.348 -3.185 -9.493 1.00 91.19 109 LEU A C 1
ATOM 853 O O . LEU A 1 109 ? -2.986 -4.100 -10.223 1.00 91.19 109 LEU A O 1
ATOM 857 N N . ALA A 1 110 ? -3.385 -1.922 -9.917 1.00 89.75 110 ALA A N 1
ATOM 858 C CA . ALA A 1 110 ? -2.893 -1.495 -11.227 1.00 89.75 110 ALA A CA 1
ATOM 859 C C . ALA A 1 110 ? -1.371 -1.254 -11.251 1.00 89.75 110 ALA A C 1
ATOM 861 O O . ALA A 1 110 ? -0.796 -1.025 -12.317 1.00 89.75 110 ALA A O 1
ATOM 862 N N . SER A 1 111 ? -0.726 -1.276 -10.084 1.00 88.38 111 SER A N 1
ATOM 863 C CA . SER A 1 111 ? 0.695 -1.008 -9.918 1.00 88.38 111 SER A CA 1
ATOM 864 C C . SER A 1 111 ? 1.544 -2.114 -10.558 1.00 88.38 111 SER A C 1
ATOM 866 O O . SER A 1 111 ? 1.321 -3.287 -1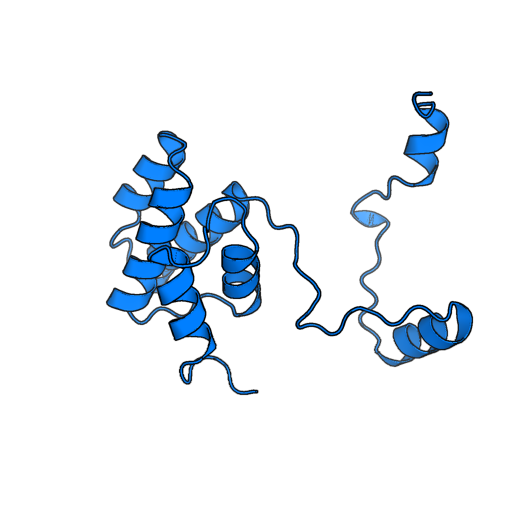0.263 1.00 88.38 111 SER A O 1
ATOM 868 N N . PRO A 1 112 ? 2.586 -1.784 -11.350 1.00 89.38 112 PRO A N 1
ATOM 869 C CA . PRO A 1 112 ? 3.533 -2.773 -11.877 1.00 89.38 112 PRO A CA 1
ATOM 870 C C . PRO A 1 112 ? 4.234 -3.612 -10.802 1.00 89.38 112 PRO A C 1
ATOM 872 O O . PRO A 1 112 ? 4.771 -4.671 -11.107 1.00 89.38 112 PRO A O 1
ATOM 875 N N . TRP A 1 113 ? 4.253 -3.126 -9.558 1.00 91.06 113 TRP A N 1
ATOM 876 C CA . TRP A 1 113 ? 4.880 -3.786 -8.414 1.00 91.06 113 TRP A CA 1
ATOM 877 C C . TRP A 1 113 ? 3.921 -4.705 -7.643 1.00 91.06 113 TRP A C 1
ATOM 879 O O . TRP A 1 113 ? 4.352 -5.350 -6.687 1.00 91.06 113 TRP A O 1
ATOM 889 N N . CYS A 1 114 ? 2.653 -4.776 -8.058 1.00 92.44 114 CYS A N 1
ATOM 890 C CA . CYS A 1 114 ? 1.635 -5.685 -7.542 1.00 92.44 114 CYS A CA 1
ATOM 891 C C . CYS A 1 114 ? 1.319 -6.744 -8.609 1.00 92.44 114 CYS A C 1
ATOM 893 O O . CYS A 1 114 ? 0.433 -6.573 -9.445 1.00 92.44 114 CYS A O 1
ATOM 895 N N . GLU A 1 115 ? 2.095 -7.826 -8.630 1.00 89.75 115 GLU A N 1
ATOM 896 C CA . GLU A 1 115 ? 1.890 -8.903 -9.602 1.00 89.75 115 GLU A CA 1
ATOM 897 C C . GLU A 1 115 ? 0.608 -9.691 -9.297 1.00 89.75 115 GLU A C 1
ATOM 899 O O . GLU A 1 115 ? 0.272 -9.945 -8.139 1.00 89.75 115 GLU A O 1
ATOM 904 N N . GLU A 1 116 ? -0.106 -10.127 -10.334 1.00 89.88 116 GLU A N 1
ATOM 905 C CA . GLU A 1 116 ? -1.317 -10.928 -10.152 1.00 89.88 116 GLU A CA 1
ATOM 906 C C . GLU A 1 116 ? -1.024 -12.212 -9.354 1.00 89.88 116 GLU A C 1
ATOM 908 O O . GLU A 1 116 ? -0.140 -12.995 -9.705 1.00 89.88 116 GLU A O 1
ATOM 913 N N . GLY A 1 117 ? -1.790 -12.440 -8.284 1.00 88.44 117 GLY A N 1
ATOM 914 C CA . GLY A 1 117 ? -1.628 -13.593 -7.400 1.00 88.44 117 GLY A CA 1
ATOM 915 C C . GLY A 1 117 ? -0.526 -13.462 -6.345 1.00 88.44 117 GLY A C 1
ATOM 916 O O . GLY A 1 117 ? -0.363 -14.394 -5.557 1.00 88.44 117 GLY A O 1
ATOM 917 N N . CYS A 1 118 ? 0.205 -12.342 -6.286 1.00 90.69 118 CYS A N 1
ATOM 918 C CA . CYS A 1 118 ? 1.049 -12.038 -5.130 1.00 90.69 118 CYS A CA 1
ATOM 919 C C . CYS A 1 118 ? 0.196 -11.726 -3.887 1.00 90.69 118 CYS A C 1
ATOM 921 O O . CYS A 1 118 ? -0.989 -11.406 -3.999 1.00 90.69 118 CYS A O 1
ATOM 923 N N . ASP A 1 119 ? 0.800 -11.770 -2.697 1.00 93.25 119 ASP A N 1
ATOM 924 C CA . ASP A 1 119 ? 0.078 -11.513 -1.444 1.00 93.25 119 ASP A CA 1
ATOM 925 C C . ASP A 1 119 ? -0.594 -10.130 -1.435 1.00 93.25 119 ASP A C 1
ATOM 927 O O . ASP A 1 119 ? -1.747 -10.009 -1.028 1.00 93.25 119 ASP A O 1
ATOM 931 N N . ALA A 1 120 ? 0.072 -9.099 -1.967 1.00 93.69 120 ALA A N 1
ATOM 932 C CA . ALA A 1 120 ? -0.518 -7.769 -2.112 1.00 93.69 120 ALA A CA 1
ATOM 933 C C . ALA A 1 120 ? -1.771 -7.774 -3.012 1.00 93.69 120 ALA A C 1
ATOM 935 O O . ALA A 1 120 ? -2.790 -7.188 -2.650 1.00 93.69 120 ALA A O 1
ATOM 936 N N . ASP A 1 121 ? -1.747 -8.476 -4.145 1.00 94.19 121 ASP A N 1
ATOM 937 C CA . ASP A 1 121 ? -2.903 -8.583 -5.045 1.00 94.19 121 ASP A CA 1
ATOM 938 C C . ASP A 1 121 ? -4.081 -9.291 -4.361 1.00 94.19 121 ASP A C 1
ATOM 940 O O . ASP A 1 121 ? -5.214 -8.802 -4.382 1.00 94.19 121 ASP A O 1
ATOM 944 N N . VAL A 1 122 ? -3.803 -10.410 -3.689 1.00 94.69 122 VAL A N 1
ATOM 945 C CA . VAL A 1 122 ? -4.814 -11.202 -2.979 1.00 94.69 122 VAL A CA 1
ATOM 946 C C . VAL A 1 122 ? -5.457 -10.390 -1.855 1.00 94.69 122 VAL A C 1
ATOM 948 O O . VAL A 1 122 ? -6.687 -10.337 -1.768 1.00 94.69 122 VAL A O 1
ATOM 951 N N . ILE A 1 123 ? -4.648 -9.722 -1.028 1.00 93.94 123 ILE A N 1
ATOM 952 C CA . ILE A 1 123 ? -5.139 -8.926 0.102 1.00 93.94 123 ILE A CA 1
ATOM 953 C C . ILE A 1 123 ? -5.936 -7.719 -0.406 1.00 93.94 123 ILE A C 1
ATOM 955 O O . ILE A 1 123 ? -7.057 -7.493 0.046 1.00 93.94 123 ILE A O 1
ATOM 959 N N . ALA A 1 124 ? -5.430 -6.968 -1.390 1.00 92.12 124 ALA A N 1
ATOM 960 C CA . ALA A 1 124 ? -6.138 -5.796 -1.908 1.00 92.12 124 ALA A CA 1
ATOM 961 C C . ALA A 1 124 ? -7.487 -6.155 -2.556 1.00 92.12 124 ALA A C 1
ATOM 963 O O . ALA A 1 124 ? -8.477 -5.451 -2.333 1.00 92.12 124 ALA A O 1
ATOM 964 N N . ARG A 1 125 ? -7.566 -7.264 -3.308 1.00 91.81 125 ARG A N 1
ATOM 965 C CA . ARG A 1 125 ? -8.838 -7.775 -3.855 1.00 91.81 125 ARG A CA 1
ATOM 966 C C . ARG A 1 125 ? -9.793 -8.191 -2.743 1.00 91.81 125 ARG A C 1
ATOM 968 O O . ARG A 1 125 ? -10.953 -7.791 -2.766 1.00 91.81 125 ARG A O 1
ATOM 975 N N . HIS A 1 126 ? -9.299 -8.912 -1.737 1.00 91.19 126 HIS A N 1
ATOM 976 C CA . HIS A 1 126 ? -10.100 -9.298 -0.577 1.00 91.19 126 HIS A CA 1
ATOM 977 C C . HIS A 1 126 ? -10.679 -8.074 0.151 1.00 91.19 126 HIS A C 1
ATOM 979 O O . HIS A 1 126 ? -11.869 -8.052 0.459 1.00 91.19 126 HIS A O 1
ATOM 985 N N . MET A 1 127 ? -9.883 -7.021 0.361 1.00 89.94 127 MET A N 1
ATOM 986 C CA . MET A 1 127 ? -10.338 -5.775 0.991 1.00 89.94 127 MET A CA 1
ATOM 987 C C . MET A 1 127 ? -11.378 -5.016 0.151 1.00 89.94 127 MET A C 1
ATOM 989 O O . MET A 1 127 ? -12.279 -4.397 0.720 1.00 89.94 127 MET A O 1
ATOM 993 N N . LEU A 1 128 ? -11.269 -5.058 -1.182 1.00 86.94 128 LEU A N 1
ATOM 994 C CA . LEU A 1 128 ? -12.244 -4.459 -2.102 1.00 86.94 128 LEU A CA 1
ATOM 995 C C . LEU A 1 128 ? -13.569 -5.228 -2.154 1.00 86.94 128 LEU A C 1
ATOM 997 O O . LEU A 1 128 ? -14.621 -4.596 -2.265 1.00 86.94 128 LEU A O 1
ATOM 1001 N N . ASP A 1 129 ? -13.511 -6.559 -2.094 1.00 84.19 129 ASP A N 1
ATOM 1002 C CA . ASP A 1 129 ? -14.681 -7.443 -2.139 1.00 84.19 129 ASP A CA 1
ATOM 1003 C C . ASP A 1 129 ? -15.402 -7.527 -0.785 1.00 84.19 129 ASP A C 1
ATOM 1005 O O . ASP A 1 129 ? -16.625 -7.697 -0.721 1.00 84.19 129 ASP A O 1
ATOM 1009 N N . ALA A 1 130 ? -14.660 -7.410 0.318 1.00 68.00 130 ALA A N 1
ATOM 1010 C CA . ALA A 1 130 ? -15.221 -7.375 1.658 1.00 68.00 130 ALA A CA 1
ATOM 1011 C C . ALA A 1 130 ? -16.034 -6.087 1.901 1.00 68.00 130 ALA A C 1
ATOM 1013 O O . ALA A 1 130 ? -15.873 -5.066 1.238 1.00 68.00 130 ALA A O 1
ATOM 1014 N N . ALA A 1 131 ? -16.909 -6.123 2.912 1.00 53.28 131 ALA A N 1
ATOM 1015 C CA . ALA A 1 131 ? -17.910 -5.109 3.281 1.00 53.28 131 ALA A CA 1
ATOM 1016 C C . ALA A 1 131 ? -17.390 -3.684 3.639 1.00 53.28 131 ALA A C 1
ATOM 1018 O O . ALA A 1 131 ? -18.085 -2.929 4.323 1.00 53.28 131 ALA A O 1
ATOM 1019 N N . ALA A 1 132 ? -16.180 -3.297 3.226 1.00 54.81 132 ALA A N 1
ATOM 1020 C CA . ALA A 1 132 ? -15.615 -1.959 3.375 1.00 54.81 132 ALA A CA 1
ATOM 1021 C C . ALA A 1 132 ? -16.084 -0.972 2.287 1.00 54.81 132 ALA A C 1
ATOM 1023 O O . ALA A 1 132 ? -16.143 0.224 2.568 1.00 54.81 132 ALA A O 1
ATOM 1024 N N . TYR A 1 133 ? -16.490 -1.456 1.105 1.00 55.88 133 TYR A N 1
ATOM 1025 C CA . TYR A 1 133 ? -16.979 -0.620 0.003 1.00 55.88 133 TYR A CA 1
ATOM 1026 C C . TYR A 1 133 ? -18.238 -1.219 -0.642 1.00 55.88 133 TYR A C 1
ATOM 1028 O O . TYR A 1 133 ? -18.116 -2.104 -1.488 1.00 55.88 133 TYR A O 1
ATOM 1036 N N . PRO A 1 134 ? -19.460 -0.772 -0.280 1.00 52.53 134 PRO A N 1
ATOM 1037 C CA . PRO A 1 134 ? -20.664 -1.234 -0.967 1.00 52.53 134 PRO A CA 1
ATOM 1038 C C . PRO A 1 134 ? -20.630 -0.882 -2.474 1.00 52.53 134 PRO A C 1
ATOM 1040 O O . PRO A 1 134 ? -19.883 0.021 -2.877 1.00 52.53 134 PRO A O 1
ATOM 1043 N N . PRO A 1 135 ? -21.384 -1.627 -3.308 1.00 55.94 135 PRO A N 1
ATOM 1044 C CA . PRO A 1 135 ? -21.466 -1.403 -4.752 1.00 55.94 135 PRO A CA 1
ATOM 1045 C C . PRO A 1 135 ? -22.002 -0.017 -5.116 1.00 55.94 135 PRO A C 1
ATOM 1047 O O . PRO A 1 135 ? -22.863 0.510 -4.373 1.00 55.94 135 PRO A O 1
#

Secondary structure (DSSP, 8-state):
-PPPHHHHTTTPPPTTT------HHHHHHHHHHH-PPPPPTTT------HHHHHHHHHHHHHHTSTTTTHHHHHHHHHTT-HHHHHHHHHHHHHHHT----HHHHHHHHHSTTS-TTSHHHHHHHHHHHSTTS--

Foldseek 3Di:
DDDDPVVVVVPDDDPVRDDPPPDPVVLVVVCVVPVDHDDPPLPPLPLDDLVNLLVLLLCQCVPVVVVVLNVVLVVCVVVVVSLVNLLSSLVSCVVSVNQDDLSSLSNQCVDPSNDPPPNSNVSSVVSNPPPSDDD

Mean predicted aligned error: 14.19 Å

Sequence (135 aa):
MPISEEQSNRYTFEPDQLTPVTNPEELKRIHEKTGVRPLPDDAQAWNIAIDDLLEYYLKLLTVEGGGKWSDELLDACDAGEYTAGLIIALAACEDQGLKPDRQILRATLASPWCEEGCDADVIARHMLDAAAYPP

Organism: NCBI:txid1690

Radius of gyration: 18.52 Å; Cα contacts (8 Å, |Δi|>4): 111; chains: 1; bounding box: 40×39×51 Å

Solvent-accessible surface area (backbone atoms only — not comparable to full-atom values): 8138 Å² total; per-residue (Å²): 131,84,80,55,71,77,62,51,64,75,72,61,75,56,84,88,72,62,77,78,84,81,50,71,71,56,54,51,54,50,27,74,72,69,73,54,74,79,67,56,84,90,64,58,71,59,89,68,52,69,68,60,52,52,51,50,44,41,50,45,23,43,72,75,48,72,42,58,64,31,64,64,32,49,52,23,53,78,70,67,37,53,44,59,22,46,32,48,44,46,52,50,27,61,77,66,70,53,80,77,52,72,67,54,45,52,29,48,58,70,31,92,59,33,47,88,82,35,71,36,33,50,48,41,49,50,55,55,74,35,96,79,52,81,135

pLDDT: mean 76.53, std 17.94, range [42.72, 95.69]